Protein AF-A0A8W8IF22-F1 (afdb_monomer_lite)

pLDDT: mean 87.77, std 8.31, range [44.0, 96.56]

Organism: Magallana gigas (NCBI:txid29159)

Foldseek 3Di:
DPDDDDPPDPPPDPVVCVVVVCVVVVVVVCVVVVVVVLVVVLVVLVVVLVVCVVPDDFQWDDDPPPRDIDGPDCPVVVVSVVVSVVVVVVSVVD

InterPro domains:
  IPR013602 Dynein heavy chain, linker [PF08393] (6-94)
  IPR026983 Dynein heavy chain [PTHR45703] (3-94)
  IPR042222 Dynein heavy chain, domain 2, N-terminal [G3DSA:1.20.140.100] (56-94)

Sequence (94 aa):
MQRQFDHKSVDFTLEKIIEFGFDQYAETIGDISGAATKELAIEQGIEAIAKTWESTELDITTYKDRGHYKVRSTDDVFQALEDNQVQLSTMKAS

Structure (mmCIF, N/CA/C/O backbone):
data_AF-A0A8W8IF22-F1
#
_entry.id   AF-A0A8W8IF22-F1
#
loop_
_atom_site.group_PDB
_atom_site.id
_atom_site.type_symbol
_atom_site.label_atom_id
_atom_site.label_alt_id
_atom_site.label_comp_id
_atom_site.label_asym_id
_atom_site.label_entity_id
_atom_site.label_seq_id
_atom_site.pdbx_PDB_ins_code
_atom_site.Cartn_x
_atom_site.Cartn_y
_atom_site.Cartn_z
_atom_site.occupancy
_atom_site.B_iso_or_equiv
_atom_site.auth_seq_id
_atom_site.auth_comp_id
_atom_site.auth_asym_id
_atom_site.auth_atom_id
_atom_site.pdbx_PDB_model_num
ATOM 1 N N . MET A 1 1 ? -18.663 -13.607 32.672 1.00 44.00 1 MET A N 1
ATOM 2 C CA . MET A 1 1 ? -19.492 -14.109 31.555 1.00 44.00 1 MET A CA 1
ATOM 3 C C . MET A 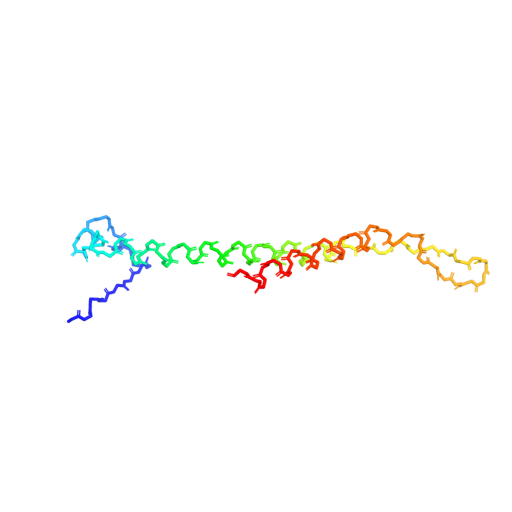1 1 ? -18.950 -13.507 30.272 1.00 44.00 1 MET A C 1
ATOM 5 O O . MET A 1 1 ? -19.023 -12.295 30.134 1.00 44.00 1 MET A O 1
ATOM 9 N N . GLN A 1 2 ? -18.371 -14.306 29.374 1.00 55.91 2 GLN A N 1
ATOM 10 C CA . GLN A 1 2 ? -18.129 -13.851 28.002 1.00 55.91 2 GLN A CA 1
ATOM 11 C C . GLN A 1 2 ? -19.495 -13.762 27.316 1.00 55.91 2 GLN A C 1
ATOM 13 O O . GLN A 1 2 ? -20.176 -14.775 27.171 1.00 55.91 2 GLN A O 1
ATOM 18 N N . ARG A 1 3 ? -19.941 -12.548 26.985 1.00 67.50 3 ARG A N 1
ATOM 19 C CA . ARG A 1 3 ? -21.125 -12.358 26.143 1.00 67.50 3 ARG A CA 1
ATOM 20 C C . ARG A 1 3 ? -20.711 -12.712 24.715 1.00 67.50 3 ARG A C 1
ATOM 22 O O . ARG A 1 3 ? -19.749 -12.146 24.206 1.00 67.50 3 ARG A O 1
ATOM 29 N N . GLN A 1 4 ? -21.386 -13.680 24.105 1.00 71.50 4 GLN A N 1
ATOM 30 C CA . GLN A 1 4 ? -21.126 -14.074 22.724 1.00 71.50 4 GLN A CA 1
ATOM 31 C C . GLN A 1 4 ? -21.571 -12.928 21.804 1.00 71.50 4 GLN A C 1
ATOM 33 O O . GLN A 1 4 ? -22.756 -12.606 21.748 1.00 71.50 4 GLN A O 1
ATOM 38 N N . PHE A 1 5 ? -20.610 -12.280 21.149 1.00 77.12 5 PHE A N 1
ATOM 39 C CA . PHE A 1 5 ? -20.844 -11.200 20.196 1.00 77.12 5 PHE A CA 1
ATOM 40 C C . PHE A 1 5 ? -20.649 -11.732 18.775 1.00 77.12 5 PHE A C 1
ATOM 42 O O . PHE A 1 5 ? -19.578 -12.243 18.451 1.00 77.12 5 PHE A O 1
ATOM 49 N N . ASP A 1 6 ? -21.679 -11.608 17.941 1.00 82.06 6 ASP A N 1
ATOM 50 C CA . ASP A 1 6 ? -21.625 -11.935 16.518 1.00 82.06 6 ASP A CA 1
ATOM 51 C C . ASP A 1 6 ? -21.999 -10.700 15.692 1.00 82.06 6 ASP A C 1
ATOM 53 O O . ASP A 1 6 ? -23.167 -10.324 15.599 1.00 82.06 6 ASP A O 1
ATOM 57 N N . HIS A 1 7 ? -20.991 -10.072 15.086 1.00 78.31 7 HIS A N 1
ATOM 58 C CA . HIS A 1 7 ? -21.152 -8.887 14.241 1.00 78.31 7 HIS A CA 1
ATOM 59 C C . HIS A 1 7 ? -21.805 -9.183 12.881 1.00 78.31 7 HIS A C 1
ATOM 61 O O . HIS A 1 7 ? -22.132 -8.247 12.156 1.00 78.31 7 HIS A O 1
ATOM 67 N N . LYS A 1 8 ? -21.967 -10.460 12.504 1.00 85.81 8 LYS A N 1
ATOM 68 C CA . LYS A 1 8 ? -22.617 -10.883 11.251 1.00 85.81 8 LYS A CA 1
ATOM 69 C C . LYS A 1 8 ? -24.056 -11.346 11.455 1.00 85.81 8 LYS A C 1
ATOM 71 O O . LYS A 1 8 ? -24.730 -11.661 10.475 1.00 85.81 8 LYS A O 1
ATOM 76 N N . SER A 1 9 ? -24.522 -11.403 12.701 1.00 86.06 9 SER A N 1
ATOM 77 C CA . SER A 1 9 ? -25.894 -11.791 12.999 1.00 86.06 9 SER A CA 1
ATOM 78 C C . SER A 1 9 ? -26.880 -10.756 12.459 1.00 86.06 9 SER A C 1
ATOM 80 O O . SER A 1 9 ? -26.662 -9.549 12.557 1.00 86.06 9 SER A O 1
ATOM 82 N N . VAL A 1 10 ? -28.014 -11.237 11.953 1.00 84.75 10 VAL A N 1
ATOM 83 C CA . VAL A 1 10 ? -29.165 -10.396 11.590 1.00 84.75 10 VAL A CA 1
ATOM 84 C C . VAL A 1 10 ? -29.730 -9.630 12.791 1.00 84.75 10 VAL A C 1
ATOM 86 O O . VAL A 1 10 ? -30.358 -8.591 12.616 1.00 84.75 10 VAL A O 1
ATOM 89 N N . ASP A 1 11 ? -29.457 -10.112 14.004 1.00 83.19 11 ASP A N 1
ATOM 90 C CA . ASP A 1 11 ? -29.889 -9.497 15.257 1.00 83.19 11 ASP A CA 1
ATOM 91 C C . ASP A 1 11 ? -28.933 -8.389 15.734 1.00 83.19 11 ASP A C 1
ATOM 93 O O . ASP A 1 11 ? -29.151 -7.802 16.795 1.00 83.19 11 ASP A O 1
ATOM 97 N N . PHE A 1 12 ? -27.867 -8.077 14.983 1.00 84.00 12 PHE A N 1
ATOM 98 C CA . PHE A 1 12 ? -26.967 -6.965 15.289 1.00 84.00 12 PHE A CA 1
ATOM 99 C C . PHE A 1 12 ? -27.638 -5.617 14.979 1.00 84.00 12 PHE A C 1
ATOM 101 O O . PHE A 1 12 ? -27.424 -4.988 13.945 1.00 84.00 12 PHE A O 1
ATOM 108 N N . THR A 1 13 ? -28.497 -5.188 15.898 1.00 86.81 13 THR A N 1
ATOM 109 C CA . THR A 1 13 ? -29.270 -3.945 15.829 1.00 86.81 13 THR A CA 1
ATOM 110 C C .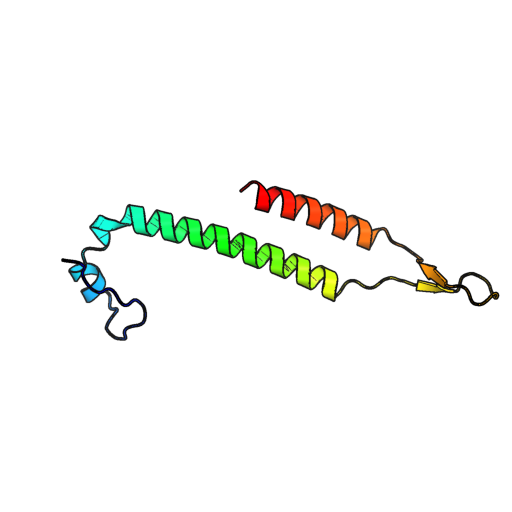 THR A 1 13 ? -28.744 -2.903 16.816 1.00 86.81 13 THR A C 1
ATOM 112 O O . THR A 1 13 ? -28.001 -3.216 17.748 1.00 86.81 13 THR A O 1
ATOM 115 N N . LEU A 1 14 ? -29.173 -1.646 16.655 1.00 83.44 14 LEU A N 1
ATOM 116 C CA . LEU A 1 14 ? -28.832 -0.569 17.592 1.00 83.44 14 LEU A CA 1
ATOM 117 C C . LEU A 1 14 ? -29.296 -0.876 19.026 1.00 83.44 14 LEU A C 1
ATOM 119 O O . LEU A 1 14 ? -28.585 -0.572 19.979 1.00 83.44 14 LEU A O 1
ATOM 123 N N . GLU A 1 15 ? -30.454 -1.523 19.177 1.00 85.94 15 GLU A N 1
ATOM 124 C CA . GLU A 1 15 ? -30.962 -1.982 20.473 1.00 85.94 15 GLU A CA 1
ATOM 125 C C . GLU A 1 15 ? -29.987 -2.967 21.128 1.00 85.94 15 GLU A C 1
ATOM 127 O O . GLU A 1 15 ? -29.598 -2.777 22.280 1.00 85.94 15 GLU A O 1
ATOM 132 N N . LYS A 1 16 ? -29.481 -3.948 20.368 1.00 82.81 16 LYS A N 1
ATOM 133 C CA . LYS A 1 16 ? -28.461 -4.883 20.856 1.00 82.81 16 LYS A CA 1
ATOM 134 C C . LYS A 1 16 ? -27.151 -4.196 21.229 1.00 82.81 16 LYS A C 1
ATOM 136 O O . LYS A 1 16 ? -26.553 -4.562 22.236 1.00 82.81 16 LYS A O 1
ATOM 141 N N . ILE A 1 17 ? -26.709 -3.198 20.466 1.00 83.12 17 ILE A N 1
ATOM 142 C CA . ILE A 1 17 ? -25.497 -2.416 20.774 1.00 83.12 17 ILE A CA 1
ATOM 143 C C . ILE A 1 17 ? -25.629 -1.718 22.137 1.00 83.12 17 ILE A C 1
ATOM 145 O O . ILE A 1 17 ? -24.688 -1.740 22.935 1.00 83.12 17 ILE A O 1
ATOM 149 N N . ILE A 1 18 ? -26.808 -1.159 22.431 1.00 84.31 18 ILE A N 1
ATOM 150 C CA . ILE A 1 18 ? -27.114 -0.528 23.721 1.00 84.31 18 ILE A CA 1
ATOM 151 C C . ILE A 1 18 ? -27.182 -1.582 24.839 1.00 84.31 18 ILE A C 1
ATOM 153 O O . ILE A 1 18 ? -26.560 -1.400 25.882 1.00 84.31 18 ILE A O 1
ATOM 157 N N . GLU A 1 19 ? -27.858 -2.719 24.626 1.00 85.00 19 GLU A N 1
ATOM 158 C CA . GLU A 1 19 ? -27.900 -3.828 25.600 1.00 85.00 19 GLU A CA 1
ATOM 159 C C . GLU A 1 19 ? -26.505 -4.387 25.933 1.00 85.00 19 GLU A C 1
ATOM 161 O O . GLU A 1 19 ? -26.221 -4.807 27.066 1.00 85.00 19 GLU A O 1
ATOM 166 N N . PHE A 1 20 ? -25.618 -4.415 24.937 1.00 82.56 20 PHE A N 1
ATOM 167 C CA . PHE A 1 20 ? -24.241 -4.855 25.106 1.00 82.56 20 PHE A CA 1
ATOM 168 C C . PHE A 1 20 ? -23.346 -3.812 25.784 1.00 82.56 20 PHE A C 1
ATOM 170 O O . PHE A 1 20 ? -22.266 -4.192 26.235 1.00 82.56 20 PHE A O 1
ATOM 177 N N . GLY A 1 21 ? -23.798 -2.562 25.929 1.00 85.06 21 GLY A N 1
ATOM 178 C CA . GLY A 1 21 ? -23.055 -1.501 26.609 1.00 85.06 21 GLY A CA 1
ATOM 179 C C . GLY A 1 21 ? -21.800 -1.075 25.850 1.00 85.06 21 GLY A C 1
ATOM 180 O O . GLY A 1 21 ? -20.747 -0.891 26.453 1.00 85.06 21 GLY A O 1
ATOM 181 N N . PHE A 1 22 ? -21.880 -0.982 24.519 1.00 83.12 22 PHE A N 1
ATOM 182 C CA . PHE A 1 22 ? -20.740 -0.620 23.661 1.00 83.12 22 PHE A CA 1
ATOM 183 C C . PHE A 1 22 ? -20.147 0.756 23.991 1.00 83.12 22 PHE A C 1
ATOM 185 O O . PHE A 1 22 ? -18.964 0.984 23.748 1.00 83.12 22 PHE A O 1
ATOM 192 N N . ASP A 1 23 ? -20.937 1.650 24.585 1.00 85.69 23 ASP A N 1
ATOM 193 C CA . ASP A 1 23 ? -20.498 2.945 25.104 1.00 85.69 23 ASP A CA 1
ATOM 194 C C . ASP A 1 23 ? -19.373 2.809 26.144 1.00 85.69 23 ASP A C 1
ATOM 196 O O . ASP A 1 23 ? -18.446 3.616 26.158 1.00 85.69 23 ASP A O 1
ATOM 200 N N . GLN A 1 24 ? -19.388 1.740 26.943 1.00 88.25 24 GLN A N 1
ATOM 201 C CA . GLN A 1 24 ? -18.351 1.449 27.940 1.00 88.25 24 GLN A CA 1
ATOM 202 C C . GLN A 1 24 ? -17.041 0.955 27.310 1.00 88.25 24 GLN A C 1
ATOM 204 O O . GLN A 1 24 ? -16.003 0.956 27.966 1.00 88.25 24 GLN A O 1
ATOM 209 N N . TYR A 1 25 ? -17.083 0.541 26.042 1.00 87.00 25 TYR A N 1
ATOM 210 C CA . TYR A 1 25 ? -15.941 0.034 25.279 1.00 87.00 25 TYR A CA 1
ATOM 211 C C . TYR A 1 25 ? -15.552 0.966 24.128 1.00 87.00 25 TYR A C 1
ATOM 213 O O . TYR A 1 25 ? -14.772 0.572 23.262 1.00 87.00 25 TYR A O 1
ATOM 221 N N . ALA A 1 26 ? -16.086 2.192 24.099 1.00 88.12 26 ALA A N 1
ATOM 222 C CA . ALA A 1 26 ? -15.908 3.125 22.990 1.00 88.12 26 ALA A CA 1
ATOM 223 C C . ALA A 1 26 ? -14.429 3.407 22.676 1.00 88.12 26 ALA A C 1
ATOM 225 O O . ALA A 1 26 ? -14.061 3.463 21.506 1.00 88.12 26 ALA A O 1
ATOM 226 N N . GLU A 1 27 ? -13.582 3.522 23.702 1.00 91.44 27 GLU A N 1
ATOM 227 C CA . GLU A 1 27 ? -12.133 3.700 23.545 1.00 91.44 27 GLU A CA 1
ATOM 228 C C . GLU A 1 27 ? -11.495 2.489 22.853 1.00 91.44 27 GLU A C 1
ATOM 230 O O . GLU A 1 27 ? -10.892 2.630 21.797 1.00 91.44 27 GLU A O 1
ATOM 235 N N . THR A 1 28 ? -11.730 1.278 23.366 1.00 89.75 28 THR A N 1
ATOM 236 C CA . THR A 1 28 ? -11.189 0.040 22.782 1.00 89.75 28 THR A CA 1
ATOM 237 C C . THR A 1 28 ? -11.681 -0.194 21.353 1.00 89.75 28 THR A C 1
ATOM 239 O O . THR A 1 28 ? -10.913 -0.611 20.489 1.00 89.75 28 THR A O 1
ATOM 242 N N . ILE A 1 29 ? -12.960 0.077 21.081 1.00 89.38 29 ILE A N 1
ATOM 243 C CA . ILE A 1 29 ? -13.529 -0.015 19.731 1.00 89.38 29 ILE A CA 1
ATOM 244 C C . ILE A 1 29 ? -12.866 1.017 18.813 1.00 89.38 29 ILE A C 1
ATOM 246 O O . ILE A 1 29 ? -12.523 0.688 17.678 1.00 89.38 29 ILE A O 1
ATOM 250 N N . GLY A 1 30 ? -12.660 2.241 19.304 1.00 92.06 30 GLY A N 1
ATOM 251 C CA . GLY A 1 30 ? -11.959 3.301 18.587 1.00 92.06 30 GLY A CA 1
ATOM 252 C C . GLY A 1 30 ? -10.522 2.917 18.243 1.00 92.06 30 GLY A C 1
ATOM 253 O O . GLY A 1 30 ? -10.117 3.071 17.093 1.00 92.06 30 GLY A O 1
ATOM 254 N N . ASP A 1 31 ? -9.785 2.344 19.193 1.00 93.44 31 ASP A N 1
ATOM 255 C CA . ASP A 1 31 ? -8.407 1.894 18.994 1.00 93.44 31 ASP A CA 1
ATOM 256 C C . ASP A 1 31 ? -8.317 0.780 17.948 1.00 93.44 31 ASP A C 1
ATOM 258 O O . ASP A 1 31 ? -7.517 0.867 17.014 1.00 93.44 31 ASP A O 1
ATOM 262 N N . ILE A 1 32 ? -9.177 -0.240 18.054 1.00 93.06 32 ILE A N 1
ATOM 263 C CA . ILE A 1 32 ? -9.226 -1.353 17.095 1.00 93.06 32 ILE A CA 1
ATOM 264 C C . ILE A 1 32 ? -9.623 -0.844 15.707 1.00 93.06 32 ILE A C 1
ATOM 266 O O . ILE A 1 32 ? -8.978 -1.180 14.717 1.00 93.06 32 ILE A O 1
ATOM 270 N N . SER A 1 33 ? -10.659 -0.006 15.618 1.00 92.75 33 SER A N 1
ATOM 271 C CA . SER A 1 33 ? -11.108 0.570 14.346 1.00 92.75 33 SER A CA 1
ATOM 272 C C . SER A 1 33 ? -10.038 1.469 13.726 1.00 92.75 33 SER A C 1
ATOM 274 O O . SER A 1 33 ? -9.871 1.487 12.505 1.00 92.75 33 SER A O 1
ATOM 276 N N . GLY A 1 34 ? -9.308 2.220 14.550 1.00 93.88 34 GLY A N 1
ATOM 277 C CA . GLY A 1 34 ? -8.199 3.060 14.119 1.00 93.88 34 GLY A CA 1
ATOM 278 C C . GLY A 1 34 ? -7.037 2.230 13.581 1.00 93.88 34 GLY A C 1
ATOM 279 O O . GLY A 1 34 ? -6.518 2.541 12.510 1.00 93.88 34 GLY A O 1
ATOM 280 N N . ALA A 1 35 ? -6.660 1.153 14.277 1.00 93.38 35 ALA A N 1
ATOM 281 C CA . ALA A 1 35 ? -5.649 0.207 13.809 1.00 93.38 35 ALA A CA 1
ATOM 282 C C . ALA A 1 35 ? -6.061 -0.445 12.480 1.00 93.38 35 ALA A C 1
ATOM 284 O O . ALA A 1 35 ? -5.308 -0.370 11.513 1.00 93.38 35 ALA A O 1
ATOM 285 N N . ALA A 1 36 ? -7.294 -0.950 12.384 1.00 94.06 36 ALA A N 1
ATOM 286 C CA . ALA A 1 36 ? -7.824 -1.543 11.156 1.00 94.06 36 ALA A CA 1
ATOM 287 C C . ALA A 1 36 ? -7.839 -0.550 9.978 1.00 94.06 36 ALA A C 1
ATOM 289 O O . ALA A 1 36 ? -7.544 -0.915 8.844 1.00 94.06 36 ALA A O 1
ATOM 290 N N . THR A 1 37 ? -8.131 0.730 10.233 1.00 94.19 37 THR A N 1
ATOM 291 C CA . THR A 1 37 ? -8.083 1.774 9.194 1.00 94.19 37 THR A CA 1
ATOM 292 C C . THR A 1 37 ? -6.655 2.013 8.695 1.00 94.19 37 THR A C 1
ATOM 294 O O . THR A 1 37 ? -6.448 2.217 7.499 1.00 94.19 37 THR A O 1
ATOM 297 N N . LYS A 1 38 ? -5.660 1.978 9.591 1.00 91.81 38 LYS A N 1
ATOM 298 C CA . LYS A 1 38 ? -4.241 2.094 9.215 1.00 91.81 38 LYS A CA 1
ATOM 299 C C . LYS A 1 38 ? -3.780 0.887 8.401 1.00 91.81 38 LYS A C 1
ATOM 301 O O . LYS A 1 38 ? -3.114 1.071 7.387 1.00 91.81 38 LYS A O 1
ATOM 306 N N . GLU A 1 39 ? -4.165 -0.319 8.811 1.00 94.12 39 GLU A N 1
ATOM 307 C CA . GLU A 1 39 ? -3.873 -1.553 8.074 1.00 94.12 39 GLU A CA 1
ATOM 308 C C . GLU A 1 39 ? -4.478 -1.513 6.667 1.00 94.12 39 GLU A C 1
ATOM 310 O O . GLU A 1 39 ? -3.764 -1.733 5.692 1.00 94.12 39 GLU A O 1
ATOM 315 N N . LEU A 1 40 ? -5.746 -1.108 6.537 1.00 94.06 40 LEU A N 1
ATOM 316 C CA . LEU A 1 40 ? -6.404 -0.961 5.237 1.00 94.06 40 LEU A CA 1
ATOM 317 C C . LEU A 1 40 ? -5.659 0.014 4.312 1.00 94.06 40 LEU A C 1
ATOM 319 O O . LEU A 1 40 ? -5.532 -0.241 3.116 1.00 94.06 40 LEU A O 1
ATOM 323 N N . ALA A 1 41 ? -5.151 1.127 4.845 1.00 92.75 41 ALA A N 1
ATOM 324 C CA . ALA A 1 41 ? -4.379 2.081 4.051 1.00 92.75 41 ALA A CA 1
ATOM 325 C C . ALA A 1 41 ? -3.068 1.468 3.522 1.00 92.75 41 ALA A C 1
ATOM 327 O O . ALA A 1 41 ? -2.674 1.742 2.386 1.00 92.75 41 ALA A O 1
ATOM 328 N N . ILE A 1 42 ? -2.413 0.612 4.315 1.00 94.38 42 ILE A N 1
ATOM 329 C CA . ILE A 1 42 ? -1.223 -0.138 3.890 1.00 94.38 42 ILE A CA 1
ATOM 330 C C . ILE A 1 42 ? -1.596 -1.148 2.800 1.00 94.38 42 ILE A C 1
ATOM 332 O O . ILE A 1 42 ? -0.931 -1.194 1.766 1.00 94.38 42 ILE A O 1
ATOM 336 N N . GLU A 1 43 ? -2.672 -1.917 2.988 1.00 95.12 43 GLU A N 1
ATOM 337 C CA . GLU A 1 43 ? -3.149 -2.894 1.999 1.00 95.12 43 GLU A CA 1
ATOM 338 C C . GLU A 1 43 ? -3.456 -2.231 0.651 1.00 95.12 43 GLU A C 1
ATOM 340 O O . GLU A 1 43 ? -2.965 -2.679 -0.387 1.00 95.12 43 GLU A O 1
ATOM 345 N N . GLN A 1 44 ? -4.191 -1.116 0.666 1.00 95.31 44 GLN A N 1
ATOM 346 C CA . GLN A 1 44 ? -4.506 -0.339 -0.536 1.00 95.31 44 GLN A CA 1
ATOM 347 C C . GLN A 1 44 ? -3.251 0.228 -1.208 1.00 95.31 44 GLN A C 1
ATOM 349 O O . GLN A 1 44 ? -3.150 0.228 -2.436 1.00 95.31 44 GLN A O 1
ATOM 354 N N . GLY A 1 45 ? -2.281 0.697 -0.419 1.00 93.88 45 GLY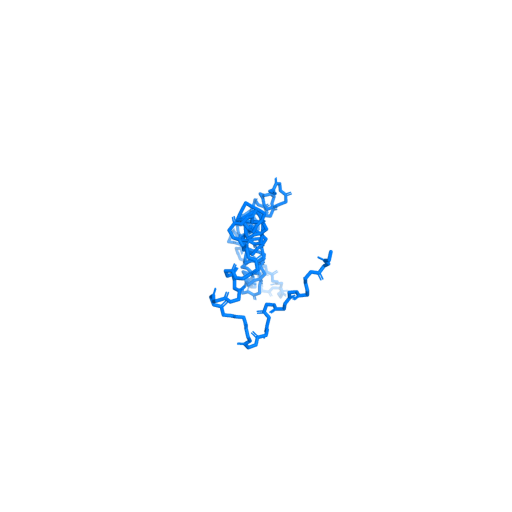 A N 1
ATOM 355 C CA . GLY A 1 45 ? -1.004 1.186 -0.932 1.00 93.88 45 GLY A CA 1
ATOM 356 C C . GLY A 1 45 ? -0.197 0.090 -1.631 1.00 93.88 45 GLY A C 1
ATOM 357 O O . GLY A 1 45 ? 0.276 0.288 -2.749 1.00 93.88 45 GLY A O 1
ATOM 358 N N . ILE A 1 46 ? -0.095 -1.094 -1.023 1.00 95.56 46 ILE A N 1
ATOM 359 C CA . ILE A 1 46 ? 0.590 -2.250 -1.622 1.00 95.56 46 ILE A CA 1
ATOM 360 C C . ILE A 1 46 ? -0.133 -2.712 -2.894 1.00 95.56 46 ILE A C 1
ATOM 362 O O . ILE A 1 46 ? 0.521 -3.006 -3.897 1.00 95.56 46 ILE A O 1
ATOM 366 N N . GLU A 1 47 ? -1.467 -2.739 -2.892 1.00 96.56 47 GLU A N 1
ATOM 367 C CA . GLU A 1 47 ? -2.259 -3.086 -4.075 1.00 96.56 47 GLU A CA 1
ATOM 368 C C . GLU A 1 47 ? -2.019 -2.099 -5.231 1.00 96.56 47 GLU A C 1
ATOM 370 O O . GLU A 1 47 ? -1.868 -2.509 -6.383 1.00 96.56 47 GLU A O 1
ATOM 375 N N . ALA A 1 48 ? -1.928 -0.798 -4.940 1.00 94.62 48 ALA A N 1
ATOM 376 C CA . ALA A 1 48 ? -1.619 0.226 -5.936 1.00 94.62 48 ALA A CA 1
ATOM 377 C C . ALA A 1 48 ? -0.205 0.064 -6.527 1.00 94.62 48 ALA A C 1
ATOM 379 O O . ALA A 1 48 ? -0.023 0.196 -7.742 1.00 94.62 48 ALA A O 1
ATOM 380 N N . ILE A 1 49 ? 0.783 -0.284 -5.695 1.00 95.25 49 ILE A N 1
ATOM 381 C CA . ILE A 1 49 ? 2.143 -0.599 -6.153 1.00 95.25 49 ILE A CA 1
ATOM 382 C C . ILE A 1 49 ? 2.107 -1.815 -7.085 1.00 95.25 49 ILE A C 1
ATOM 384 O O . ILE A 1 49 ? 2.656 -1.760 -8.184 1.00 95.25 49 ILE A O 1
ATOM 388 N N . ALA A 1 50 ? 1.416 -2.891 -6.697 1.00 95.44 50 ALA A N 1
ATOM 389 C CA . ALA A 1 50 ? 1.285 -4.088 -7.527 1.00 95.44 50 ALA A CA 1
ATOM 390 C C . ALA A 1 50 ? 0.650 -3.776 -8.895 1.00 95.44 50 ALA A C 1
ATOM 392 O O . ALA A 1 50 ? 1.187 -4.180 -9.926 1.00 95.44 50 ALA A O 1
ATOM 393 N N . LYS A 1 51 ? -0.430 -2.985 -8.913 1.00 95.25 51 LYS A N 1
ATOM 394 C CA . LYS A 1 51 ? -1.098 -2.526 -10.145 1.00 95.25 51 LYS A CA 1
ATOM 395 C C . LYS A 1 51 ? -0.181 -1.692 -11.039 1.00 95.25 51 LYS A C 1
ATOM 397 O O . LYS A 1 51 ? -0.185 -1.864 -12.256 1.00 95.25 51 LYS A O 1
ATOM 402 N N . THR A 1 52 ? 0.633 -0.816 -10.448 1.00 93.31 52 THR A N 1
ATOM 403 C CA . THR A 1 52 ? 1.626 -0.026 -11.193 1.00 93.31 52 THR A CA 1
ATOM 404 C C . THR A 1 52 ? 2.564 -0.951 -11.965 1.00 93.31 52 THR A C 1
ATOM 406 O O . THR A 1 52 ? 2.713 -0.800 -13.177 1.00 93.31 52 THR A O 1
ATOM 409 N N . TRP A 1 53 ? 3.122 -1.968 -11.304 1.00 95.12 53 TRP A N 1
ATOM 410 C CA . TRP A 1 53 ? 4.047 -2.917 -11.931 1.00 95.12 53 TRP A CA 1
ATOM 411 C C . TRP A 1 53 ? 3.390 -3.856 -12.941 1.00 95.12 53 TRP A C 1
ATOM 413 O O . TRP A 1 53 ? 4.039 -4.228 -13.913 1.00 95.12 53 TRP A O 1
ATOM 423 N N . GLU A 1 54 ? 2.115 -4.202 -12.760 1.00 94.94 54 GLU A N 1
ATOM 424 C CA . GLU A 1 54 ? 1.356 -4.990 -13.740 1.00 94.94 54 GLU A CA 1
ATOM 425 C C . GLU A 1 54 ? 1.171 -4.237 -15.067 1.00 94.94 54 GLU A C 1
ATOM 427 O O . GLU A 1 54 ? 1.205 -4.843 -16.134 1.00 94.94 54 GLU A O 1
ATOM 432 N N . SER A 1 55 ? 1.026 -2.911 -15.006 1.00 90.50 55 SER A N 1
ATOM 433 C CA . SER A 1 55 ? 0.864 -2.051 -16.188 1.00 90.50 55 SER A CA 1
ATOM 434 C C . SER A 1 55 ? 2.170 -1.476 -16.749 1.00 90.50 55 SER A C 1
ATOM 436 O O . SER A 1 55 ? 2.157 -0.831 -17.797 1.00 90.50 55 SER A O 1
ATOM 438 N N . THR A 1 56 ? 3.296 -1.672 -16.057 1.00 90.81 56 THR A N 1
ATOM 439 C CA . THR A 1 56 ? 4.586 -1.106 -16.465 1.00 90.81 56 THR A CA 1
ATOM 440 C C . THR A 1 56 ? 5.188 -1.925 -17.602 1.00 90.81 56 THR A C 1
ATOM 442 O O . THR A 1 56 ? 5.512 -3.101 -17.440 1.00 90.81 56 THR A O 1
ATOM 445 N N . GLU A 1 57 ? 5.412 -1.281 -18.744 1.00 88.75 57 GLU A N 1
ATOM 446 C CA . GLU A 1 57 ? 6.036 -1.884 -19.921 1.00 88.75 57 GLU A CA 1
ATOM 447 C C . GLU A 1 57 ? 7.397 -1.240 -20.213 1.00 88.75 57 GLU A C 1
ATOM 449 O O . GLU A 1 57 ? 7.601 -0.040 -20.025 1.00 88.75 57 GLU A O 1
ATOM 454 N N . LEU A 1 58 ? 8.346 -2.041 -20.703 1.00 88.44 58 LEU A N 1
ATOM 455 C CA . LEU A 1 58 ? 9.647 -1.545 -21.150 1.00 88.44 58 LEU A CA 1
ATOM 456 C C . LEU A 1 58 ? 9.584 -1.181 -22.636 1.00 88.44 58 LEU A C 1
ATOM 458 O O . LEU A 1 58 ? 9.343 -2.048 -23.477 1.00 88.44 58 LEU A O 1
ATOM 462 N N . ASP A 1 59 ? 9.881 0.077 -22.977 1.00 86.81 59 ASP A N 1
ATOM 463 C CA . ASP A 1 59 ? 10.047 0.495 -24.375 1.00 86.81 59 ASP A CA 1
ATOM 464 C C . ASP A 1 59 ? 11.365 -0.067 -24.920 1.00 86.81 59 ASP A C 1
ATOM 466 O O . ASP A 1 59 ? 12.459 0.439 -24.643 1.00 86.81 59 ASP A O 1
ATOM 470 N N . ILE A 1 60 ? 11.259 -1.146 -25.691 1.00 88.50 60 ILE A N 1
ATOM 471 C CA . ILE A 1 60 ? 12.384 -1.820 -26.329 1.00 88.50 60 ILE A CA 1
ATOM 472 C C . ILE A 1 60 ? 12.411 -1.463 -27.818 1.00 88.50 60 ILE A C 1
ATOM 474 O O . ILE A 1 60 ? 11.437 -1.629 -28.546 1.00 88.50 60 ILE A O 1
ATOM 478 N N . THR A 1 61 ? 13.573 -1.027 -28.302 1.00 86.56 61 THR A N 1
ATOM 479 C CA . THR A 1 61 ? 13.815 -0.681 -29.706 1.00 86.56 61 THR A CA 1
ATOM 480 C C . THR A 1 61 ? 15.002 -1.450 -30.279 1.00 86.56 61 THR A C 1
ATOM 482 O O . THR A 1 61 ? 15.911 -1.865 -29.558 1.00 86.56 61 THR A O 1
ATOM 485 N N . THR A 1 62 ? 15.030 -1.649 -31.593 1.00 86.50 62 THR A N 1
ATOM 486 C CA . THR A 1 62 ? 16.141 -2.323 -32.274 1.00 86.50 62 THR A CA 1
ATOM 487 C C . THR A 1 62 ? 17.430 -1.508 -32.162 1.00 86.50 62 THR A C 1
ATOM 489 O O . THR A 1 62 ? 17.472 -0.306 -32.433 1.00 86.50 62 THR A O 1
ATOM 492 N N . TYR A 1 63 ? 18.513 -2.174 -31.781 1.00 81.00 63 TYR A N 1
ATOM 493 C CA . TYR A 1 63 ? 19.848 -1.610 -31.689 1.00 81.00 63 TYR A CA 1
ATOM 494 C C . TYR A 1 63 ? 20.687 -1.999 -32.908 1.00 81.00 63 TYR A C 1
ATOM 496 O O . TYR A 1 63 ? 21.308 -3.065 -32.935 1.00 81.00 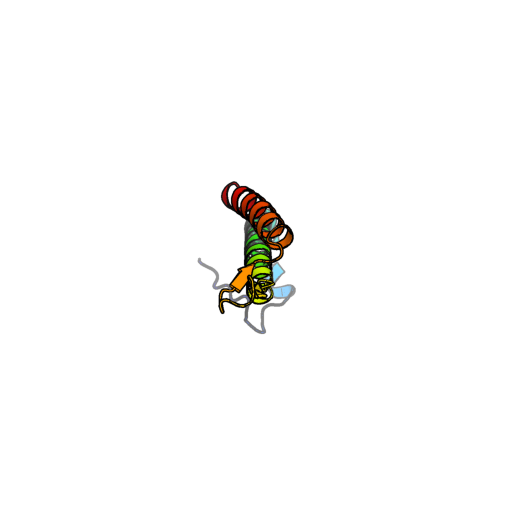63 TYR A O 1
ATOM 504 N N . LYS A 1 64 ? 20.757 -1.081 -33.884 1.00 80.44 64 LYS A N 1
ATOM 505 C CA . LYS A 1 64 ? 21.426 -1.270 -35.189 1.00 80.44 64 LYS A CA 1
ATOM 506 C C . LYS A 1 64 ? 20.818 -2.435 -35.994 1.00 80.44 64 LYS A C 1
ATOM 508 O O . LYS A 1 64 ? 20.049 -3.240 -35.480 1.00 80.44 64 LYS A O 1
ATOM 513 N N . ASP A 1 65 ? 21.248 -2.596 -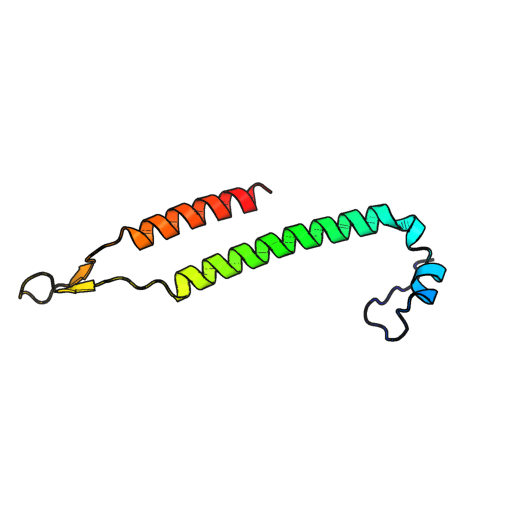37.242 1.00 74.50 65 ASP A N 1
ATOM 514 C CA . ASP A 1 65 ? 20.769 -3.667 -38.138 1.00 74.50 65 ASP A CA 1
ATOM 515 C C . ASP A 1 65 ? 21.375 -5.053 -37.831 1.00 74.50 65 ASP A C 1
ATOM 517 O O . ASP A 1 65 ? 21.409 -5.939 -38.680 1.00 74.50 65 ASP A O 1
ATOM 521 N N . ARG A 1 66 ? 21.904 -5.255 -36.614 1.00 74.81 66 ARG A N 1
ATOM 522 C CA . ARG A 1 66 ? 22.571 -6.503 -36.191 1.00 74.81 66 ARG A CA 1
ATOM 523 C C . ARG A 1 66 ? 21.665 -7.445 -35.389 1.00 74.81 66 ARG A C 1
ATOM 525 O O . ARG A 1 66 ? 22.151 -8.442 -34.870 1.00 74.81 66 ARG A O 1
ATOM 532 N N . GLY A 1 67 ? 20.370 -7.138 -35.281 1.00 79.19 67 GLY A N 1
ATOM 533 C CA . GLY A 1 67 ? 19.389 -7.986 -34.589 1.00 79.19 67 GLY A CA 1
ATOM 534 C C . GLY A 1 67 ? 19.424 -7.903 -33.058 1.00 79.19 67 GLY A C 1
ATOM 535 O O . GLY A 1 67 ? 18.878 -8.776 -32.390 1.00 79.19 67 GLY A O 1
ATOM 536 N N . HIS A 1 68 ? 20.063 -6.880 -32.486 1.00 86.06 68 HIS A N 1
ATOM 537 C CA . HIS A 1 68 ? 20.036 -6.630 -31.043 1.00 86.06 68 HIS A CA 1
ATOM 538 C C . HIS A 1 68 ? 18.880 -5.697 -30.675 1.00 86.06 68 HIS A C 1
ATOM 540 O O . HIS A 1 68 ? 18.434 -4.903 -31.500 1.00 86.06 68 HIS A O 1
ATOM 546 N N . TYR A 1 69 ? 18.441 -5.743 -29.421 1.00 85.75 69 TYR A N 1
ATOM 547 C CA . TYR A 1 69 ? 17.437 -4.839 -28.865 1.00 85.75 69 TYR A CA 1
ATOM 548 C C . TYR A 1 69 ? 18.053 -4.028 -27.721 1.00 85.75 69 TYR A C 1
ATOM 550 O O . TYR A 1 69 ? 18.873 -4.547 -26.965 1.00 85.75 69 TYR A O 1
ATOM 558 N N . LYS A 1 70 ? 17.681 -2.753 -27.603 1.00 87.44 70 LYS A N 1
ATOM 559 C CA . LYS A 1 70 ? 18.014 -1.889 -26.467 1.00 87.44 70 LYS A CA 1
ATOM 560 C C . LYS A 1 70 ? 16.741 -1.322 -25.857 1.00 87.44 70 LYS A C 1
ATOM 562 O O . LYS A 1 70 ? 15.780 -1.058 -26.574 1.00 87.44 70 LYS A O 1
ATOM 567 N N . VAL A 1 71 ? 16.765 -1.063 -24.559 1.00 88.00 71 VAL A N 1
ATOM 568 C CA . VAL A 1 71 ? 15.723 -0.259 -23.916 1.00 88.00 71 VAL A CA 1
ATOM 569 C C . VAL A 1 71 ? 15.921 1.200 -24.341 1.00 88.00 71 VAL A C 1
ATOM 571 O O . VAL A 1 71 ? 17.055 1.685 -24.382 1.00 88.00 71 VAL A O 1
ATOM 574 N N . ARG A 1 72 ? 14.847 1.872 -24.764 1.00 83.19 72 ARG A N 1
ATOM 575 C CA . ARG A 1 72 ? 14.891 3.250 -25.267 1.00 83.19 72 ARG A CA 1
ATOM 576 C C . ARG A 1 72 ? 15.013 4.250 -24.124 1.00 83.19 72 ARG A C 1
ATOM 578 O O . ARG A 1 72 ? 15.906 5.090 -24.173 1.00 83.19 72 ARG A O 1
ATOM 585 N N . SER A 1 73 ? 14.116 4.147 -23.149 1.00 83.38 73 SER A N 1
ATOM 586 C CA . SER A 1 73 ? 14.090 4.958 -21.937 1.00 83.38 73 SER A CA 1
ATOM 587 C C . SER A 1 73 ? 13.755 4.066 -20.752 1.00 83.38 73 SER A C 1
ATOM 589 O O . SER A 1 73 ? 12.927 3.162 -20.867 1.00 83.38 73 SER A O 1
ATOM 591 N N . THR A 1 74 ? 14.422 4.315 -19.633 1.00 88.81 74 THR A N 1
ATOM 592 C CA . THR A 1 74 ? 14.143 3.672 -18.345 1.00 88.81 74 THR A CA 1
ATOM 593 C C . THR A 1 74 ? 13.704 4.680 -17.290 1.00 88.81 74 THR A C 1
ATOM 595 O O . THR A 1 74 ? 13.436 4.274 -16.165 1.00 88.81 74 THR A O 1
ATOM 598 N N . ASP A 1 75 ? 13.644 5.969 -17.631 1.00 89.31 75 ASP A N 1
ATOM 599 C CA . ASP A 1 75 ? 13.470 7.056 -16.663 1.00 89.31 75 ASP A CA 1
ATOM 600 C C . ASP A 1 75 ? 12.155 6.903 -15.887 1.00 89.31 75 ASP A C 1
ATOM 602 O O . ASP A 1 75 ? 12.167 6.913 -14.660 1.00 89.31 75 ASP A O 1
ATOM 606 N N . ASP A 1 76 ? 11.050 6.621 -16.583 1.00 87.88 76 ASP A N 1
ATOM 607 C CA . ASP A 1 76 ? 9.733 6.427 -15.961 1.00 87.88 76 ASP A CA 1
ATOM 608 C C . ASP A 1 76 ? 9.693 5.195 -15.038 1.00 87.88 76 ASP A C 1
ATOM 610 O O . ASP A 1 76 ? 9.066 5.215 -13.979 1.00 87.88 76 ASP A O 1
ATOM 614 N N . VAL A 1 77 ? 10.406 4.124 -15.408 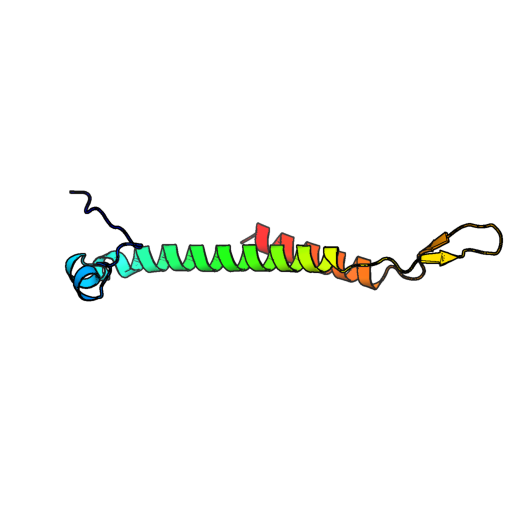1.00 91.88 77 VAL A N 1
ATOM 615 C CA . VAL A 1 77 ? 10.476 2.881 -14.621 1.00 91.88 77 VAL A CA 1
ATOM 616 C C . VAL A 1 77 ? 11.307 3.080 -13.358 1.00 91.88 77 VAL A C 1
ATOM 618 O O . VAL A 1 77 ? 10.928 2.599 -12.292 1.00 91.88 77 VAL A O 1
ATOM 621 N N . PHE A 1 78 ? 12.431 3.793 -13.457 1.00 92.94 78 PHE A N 1
ATOM 622 C CA . PHE A 1 78 ? 13.252 4.126 -12.294 1.00 92.94 78 PHE A CA 1
ATOM 623 C C . PHE A 1 78 ? 12.549 5.122 -11.371 1.00 92.94 78 PHE A C 1
ATOM 625 O O . PHE A 1 78 ? 12.588 4.927 -10.161 1.00 92.94 78 PHE A O 1
ATOM 632 N N . GLN A 1 79 ? 11.841 6.113 -11.915 1.00 93.06 79 GLN A N 1
ATOM 633 C CA . GLN A 1 79 ? 11.037 7.038 -11.116 1.00 93.06 79 GLN A CA 1
ATOM 634 C C . GLN A 1 79 ? 9.956 6.285 -10.325 1.00 93.06 79 GLN A C 1
ATOM 636 O O . GLN A 1 79 ? 9.877 6.416 -9.105 1.00 93.06 79 GLN A O 1
ATOM 641 N N . ALA A 1 80 ? 9.184 5.419 -10.993 1.00 93.38 80 ALA A N 1
ATOM 642 C CA . ALA A 1 80 ? 8.183 4.585 -10.328 1.00 93.38 80 ALA A CA 1
ATOM 643 C C . ALA A 1 80 ? 8.807 3.649 -9.277 1.00 93.38 80 ALA A C 1
ATOM 645 O O . ALA A 1 80 ? 8.217 3.415 -8.221 1.00 93.38 80 ALA A O 1
ATOM 646 N N . LEU A 1 81 ? 10.008 3.120 -9.535 1.00 94.88 81 LEU A N 1
ATOM 647 C CA . LEU A 1 81 ? 10.742 2.295 -8.576 1.00 94.88 81 LEU A CA 1
ATOM 648 C C . LEU A 1 81 ? 11.110 3.068 -7.308 1.00 94.88 81 LEU A C 1
ATOM 650 O O . LEU A 1 81 ? 10.865 2.574 -6.207 1.00 94.88 81 LEU A O 1
ATOM 654 N N . GLU A 1 82 ? 11.695 4.253 -7.464 1.00 96.19 82 GLU A N 1
ATOM 655 C CA . GLU A 1 82 ? 12.122 5.099 -6.350 1.00 96.19 82 GLU A CA 1
ATOM 656 C C . GLU A 1 82 ? 10.924 5.549 -5.505 1.00 96.19 82 GLU A C 1
ATOM 658 O O . GLU A 1 82 ? 10.944 5.395 -4.280 1.00 96.19 82 GLU A O 1
ATOM 663 N N . ASP A 1 83 ? 9.845 6.003 -6.147 1.00 95.06 83 ASP A N 1
ATOM 664 C CA . ASP A 1 83 ? 8.624 6.432 -5.459 1.00 95.06 83 ASP A CA 1
ATOM 665 C C . ASP A 1 83 ? 7.997 5.278 -4.660 1.00 95.06 83 ASP A C 1
ATOM 667 O O . ASP A 1 83 ? 7.682 5.425 -3.473 1.00 95.06 83 ASP A O 1
ATOM 671 N N . ASN A 1 84 ? 7.895 4.090 -5.267 1.00 95.38 84 ASN A N 1
ATOM 672 C CA . ASN A 1 84 ? 7.381 2.896 -4.596 1.00 95.38 84 ASN A CA 1
ATOM 673 C C . ASN A 1 84 ? 8.285 2.462 -3.428 1.00 95.38 84 ASN A C 1
ATOM 675 O O . ASN A 1 84 ? 7.790 2.029 -2.385 1.00 95.38 84 ASN A O 1
ATOM 679 N N . GLN A 1 85 ? 9.608 2.603 -3.552 1.00 95.50 85 GLN A N 1
ATOM 680 C CA . GLN A 1 85 ? 10.550 2.276 -2.479 1.00 95.50 85 GLN A CA 1
ATOM 681 C C . GLN A 1 85 ? 10.392 3.207 -1.267 1.00 95.50 85 GLN A C 1
ATOM 683 O O . GLN A 1 85 ? 10.445 2.741 -0.120 1.00 95.50 85 GLN A O 1
ATOM 688 N N . VAL A 1 86 ? 10.179 4.505 -1.499 1.00 95.19 86 VAL A N 1
ATOM 689 C CA . VAL A 1 86 ? 9.904 5.475 -0.430 1.00 95.19 86 VAL A CA 1
ATOM 690 C C . VAL A 1 86 ? 8.585 5.136 0.262 1.00 95.19 86 VAL A C 1
ATOM 692 O O . VAL A 1 86 ? 8.565 5.016 1.488 1.00 95.19 86 VAL A O 1
ATOM 695 N N . GLN A 1 87 ? 7.516 4.890 -0.502 1.00 92.88 87 GLN A N 1
ATOM 696 C CA . GLN A 1 87 ? 6.207 4.521 0.049 1.00 92.88 87 GLN A CA 1
ATOM 697 C C . GLN A 1 87 ? 6.281 3.270 0.934 1.00 92.88 87 GLN A C 1
ATOM 699 O O . GLN A 1 87 ? 5.814 3.293 2.074 1.00 92.88 87 GLN A O 1
ATOM 704 N N . LEU A 1 88 ? 6.936 2.205 0.463 1.00 94.00 88 LEU A N 1
ATOM 705 C CA . LEU A 1 88 ? 7.121 0.975 1.241 1.00 94.00 88 LEU A CA 1
ATOM 706 C C . LEU A 1 88 ? 7.945 1.204 2.511 1.00 94.00 88 LEU A C 1
ATOM 708 O O . LEU A 1 88 ? 7.654 0.617 3.554 1.00 94.00 88 LEU A O 1
ATOM 712 N N . SER A 1 89 ? 8.963 2.065 2.449 1.00 93.81 89 SER A N 1
ATOM 713 C CA . SER A 1 89 ? 9.778 2.408 3.619 1.00 93.81 89 SER A CA 1
ATOM 714 C C . SER A 1 89 ? 8.954 3.140 4.680 1.00 93.81 89 SER A C 1
ATOM 716 O O . SER A 1 89 ? 9.091 2.845 5.867 1.00 93.81 89 SER A O 1
ATOM 718 N N . THR A 1 90 ? 8.062 4.043 4.263 1.00 91.12 90 THR A N 1
ATOM 719 C CA . THR A 1 90 ? 7.126 4.736 5.157 1.00 91.12 90 THR A CA 1
ATOM 720 C C . THR A 1 90 ? 6.099 3.781 5.764 1.00 91.12 90 THR A C 1
ATOM 722 O O . THR A 1 90 ? 5.878 3.830 6.973 1.00 91.12 90 THR A O 1
ATOM 725 N N . MET A 1 91 ? 5.518 2.878 4.965 1.00 92.56 91 MET A N 1
ATOM 726 C CA . MET A 1 91 ? 4.570 1.866 5.455 1.00 92.56 91 MET A CA 1
ATOM 727 C C . MET A 1 91 ? 5.220 0.933 6.478 1.00 92.56 91 MET A C 1
ATOM 729 O O . MET A 1 91 ? 4.629 0.648 7.508 1.00 92.56 91 MET A O 1
ATOM 733 N N . LYS A 1 92 ? 6.462 0.499 6.231 1.00 89.38 92 LYS A N 1
ATOM 734 C CA . LYS A 1 92 ? 7.218 -0.364 7.151 1.00 89.38 92 LYS A CA 1
ATOM 735 C C . LYS A 1 92 ? 7.551 0.315 8.485 1.00 89.38 92 LYS A C 1
ATOM 737 O O . LYS A 1 92 ? 7.745 -0.372 9.484 1.00 89.38 92 LYS A O 1
ATOM 742 N N . ALA A 1 93 ? 7.723 1.634 8.476 1.00 86.06 93 ALA A N 1
ATOM 743 C CA . ALA A 1 93 ? 8.060 2.414 9.663 1.00 86.06 93 ALA A CA 1
ATOM 744 C C . ALA A 1 93 ? 6.828 2.861 10.474 1.00 86.06 93 ALA A C 1
ATOM 746 O O . ALA A 1 93 ? 7.010 3.430 11.552 1.00 86.06 93 ALA A O 1
ATOM 747 N N . SER A 1 94 ? 5.619 2.648 9.942 1.00 73.94 94 SER A N 1
ATOM 748 C CA . SER A 1 94 ? 4.333 2.967 10.583 1.00 73.94 94 SER A CA 1
ATOM 749 C C . SER A 1 94 ? 3.828 1.808 11.435 1.00 73.94 94 SER A C 1
ATOM 751 O O . SER A 1 94 ? 3.124 2.105 12.427 1.00 73.94 94 SER A O 1
#

Radius of gyration: 24.81 Å; chains: 1; bounding box: 54×21×70 Å

Secondary structure (DSSP, 8-state):
------TTSTT--HHHHHHHTGGGGHHHHHHHHHHHHHHHHHHHHHHHHHHHHHH----EEEEGGGTEEEES--HHHHHHHHHHHHHHHHHHH-